Protein AF-A0A372ZSP7-F1 (afdb_monomer)

pLDDT: mean 70.47, std 11.32, range [33.25, 86.62]

Mean predicted aligned error: 15.64 Å

Nearest PDB structures (foldseek):
  3gud-assembly2_B  TM=2.902E-01  e=6.033E+00  Gaunavirus GA1
  1jvg-assembly1_A  TM=2.963E-01  e=4.352E+00  Homo sapiens

Organism: NCBI:txid83382

Structure (mmCIF, N/CA/C/O backbone):
data_AF-A0A372ZSP7-F1
#
_entry.id   AF-A0A372ZSP7-F1
#
loop_
_atom_site.group_PDB
_atom_site.id
_atom_site.type_symbol
_atom_site.label_atom_id
_atom_site.label_alt_id
_atom_site.label_comp_id
_atom_site.label_asym_id
_atom_site.label_entity_id
_atom_site.label_seq_id
_atom_site.pdbx_PDB_ins_code
_atom_site.Cartn_x
_atom_site.Cartn_y
_atom_site.Cartn_z
_atom_site.occupancy
_atom_site.B_iso_or_equiv
_atom_site.auth_seq_id
_atom_site.auth_comp_id
_atom_site.auth_asym_id
_atom_site.auth_atom_id
_atom_site.pdbx_PDB_model_num
ATOM 1 N N . MET A 1 1 ? -24.704 11.065 5.270 1.00 33.25 1 MET A N 1
ATOM 2 C CA . MET A 1 1 ? -24.461 10.399 6.571 1.00 33.25 1 MET A CA 1
ATOM 3 C C . MET A 1 1 ? -23.696 9.111 6.318 1.00 33.25 1 MET A C 1
ATOM 5 O O . MET A 1 1 ? -24.273 8.187 5.761 1.00 33.25 1 MET A O 1
ATOM 9 N N . LEU A 1 2 ? -22.410 9.045 6.669 1.00 41.91 2 LEU A N 1
ATOM 10 C CA . LEU A 1 2 ? -21.671 7.780 6.656 1.00 41.91 2 LEU A CA 1
ATOM 11 C C . LEU A 1 2 ? -21.972 7.037 7.964 1.00 41.91 2 LEU A C 1
ATOM 13 O O . LEU A 1 2 ? -21.586 7.480 9.042 1.00 41.91 2 LEU A O 1
ATOM 17 N N . ARG A 1 3 ? -22.727 5.937 7.856 1.00 43.53 3 ARG A N 1
ATOM 18 C CA . ARG A 1 3 ? -23.035 5.015 8.957 1.00 43.53 3 ARG A CA 1
ATOM 19 C C . ARG A 1 3 ? -21.760 4.251 9.321 1.00 43.53 3 ARG A C 1
ATOM 21 O O . ARG A 1 3 ? -21.433 3.271 8.665 1.00 43.53 3 ARG A O 1
ATOM 28 N N . GLY A 1 4 ? -21.015 4.745 10.307 1.00 50.72 4 GLY A N 1
ATOM 29 C CA . GLY A 1 4 ? -19.758 4.132 10.754 1.00 50.72 4 GLY A CA 1
ATOM 30 C C . GLY A 1 4 ? -19.761 3.627 12.196 1.00 50.72 4 GLY A C 1
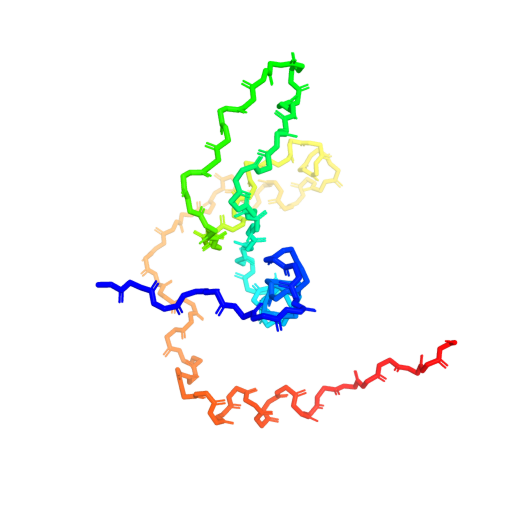ATOM 31 O O . GLY A 1 4 ? -18.824 2.938 12.580 1.00 50.72 4 GLY A O 1
ATOM 32 N N . HIS A 1 5 ? -20.776 3.952 12.999 1.00 55.03 5 HIS A N 1
ATOM 33 C CA . HIS A 1 5 ? -20.808 3.538 14.399 1.00 55.03 5 HIS A CA 1
ATOM 34 C C . HIS A 1 5 ? -21.358 2.110 14.500 1.00 55.03 5 HIS A C 1
ATOM 36 O O . HIS A 1 5 ? -22.547 1.890 14.274 1.00 55.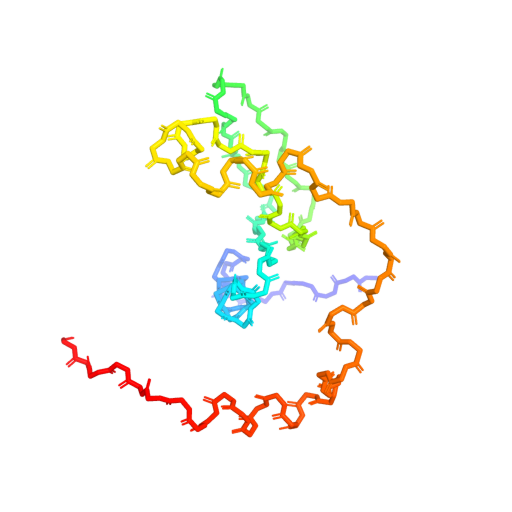03 5 HIS A O 1
ATOM 42 N N . CYS A 1 6 ? -20.485 1.141 14.780 1.00 57.50 6 CYS A N 1
ATOM 43 C CA . CYS A 1 6 ? -20.896 -0.193 15.213 1.00 57.50 6 CYS A CA 1
ATOM 44 C C . CYS A 1 6 ? -20.833 -0.215 16.739 1.00 57.50 6 CYS A C 1
ATOM 46 O O . CYS A 1 6 ? -19.750 -0.087 17.308 1.00 57.50 6 CYS A O 1
ATOM 48 N N . GLU A 1 7 ? -21.982 -0.350 17.397 1.00 60.97 7 GLU A N 1
ATOM 49 C CA . GLU A 1 7 ? -22.024 -0.497 18.852 1.00 60.97 7 GLU A CA 1
ATOM 50 C C . GLU A 1 7 ? -21.234 -1.746 19.272 1.00 60.97 7 GLU A C 1
ATOM 52 O O . GLU A 1 7 ? -21.450 -2.838 18.747 1.00 60.97 7 GLU A O 1
ATOM 57 N N . GLY A 1 8 ? -20.290 -1.572 20.201 1.00 67.00 8 GLY A N 1
ATOM 58 C CA . GLY A 1 8 ? -19.510 -2.669 20.781 1.00 67.00 8 GLY A CA 1
ATOM 59 C C . GLY A 1 8 ? -18.194 -3.030 20.081 1.00 67.00 8 GLY A C 1
ATOM 60 O O . GLY A 1 8 ? -17.541 -3.963 20.538 1.00 67.00 8 GLY A O 1
ATOM 61 N N . ALA A 1 9 ? -17.770 -2.317 19.031 1.00 64.69 9 ALA A N 1
ATOM 62 C CA . ALA A 1 9 ? -16.468 -2.542 18.391 1.00 64.69 9 ALA A CA 1
ATOM 63 C C . ALA A 1 9 ? -15.687 -1.231 18.215 1.00 64.69 9 ALA A C 1
ATOM 65 O O . ALA A 1 9 ? -16.201 -0.265 17.648 1.00 64.69 9 ALA A O 1
ATOM 66 N N . ASP A 1 10 ? -14.425 -1.204 18.658 1.00 75.81 10 ASP A N 1
ATOM 67 C CA . ASP A 1 10 ? -13.537 -0.061 18.417 1.00 75.81 10 ASP A CA 1
ATOM 68 C C . ASP A 1 10 ? -13.287 0.074 16.902 1.00 75.81 10 ASP A C 1
ATOM 70 O O . ASP A 1 10 ? -13.048 -0.909 16.194 1.00 75.81 10 ASP A O 1
ATOM 74 N N . HIS A 1 11 ? -13.293 1.301 16.374 1.00 74.94 11 HIS A N 1
ATOM 75 C CA . HIS A 1 11 ? -12.898 1.586 14.993 1.00 74.94 11 HIS A CA 1
ATOM 76 C C . HIS A 1 11 ? -11.542 0.972 14.644 1.00 74.94 11 HIS A C 1
ATOM 78 O O . HIS A 1 11 ? -11.332 0.506 13.519 1.00 74.94 11 HIS A O 1
ATOM 84 N N . ARG A 1 12 ? -10.618 0.917 15.609 1.00 76.81 12 ARG A N 1
ATOM 85 C CA . ARG A 1 12 ? -9.348 0.222 15.419 1.00 76.81 12 ARG A CA 1
ATOM 86 C C . ARG A 1 12 ? -9.556 -1.267 15.154 1.00 76.81 12 ARG A C 1
ATOM 88 O O . ARG A 1 12 ? -8.879 -1.802 14.281 1.00 76.81 12 ARG A O 1
ATOM 95 N N . GLU A 1 13 ? -10.451 -1.946 15.848 1.00 79.62 13 GLU A N 1
ATOM 96 C CA . GLU A 1 13 ? -10.726 -3.369 15.630 1.00 79.62 13 GLU A CA 1
ATOM 97 C C . GLU A 1 13 ? -11.417 -3.592 14.284 1.00 79.62 13 GLU A C 1
ATOM 99 O O . GLU A 1 13 ? -10.952 -4.405 13.482 1.00 79.62 13 GLU A O 1
ATOM 104 N N . LEU A 1 14 ? -12.427 -2.774 13.973 1.00 80.31 14 LEU A N 1
ATOM 105 C CA . LEU A 1 14 ? -13.167 -2.830 12.707 1.00 80.31 14 LEU A CA 1
ATOM 106 C C . LEU A 1 14 ? -12.248 -2.700 11.489 1.00 80.31 14 LEU A C 1
ATOM 108 O O . LEU A 1 14 ? -12.407 -3.404 10.496 1.00 80.31 14 LEU A O 1
ATOM 112 N N . MET A 1 15 ? -11.247 -1.822 11.565 1.00 82.00 15 MET A N 1
ATOM 113 C CA . MET A 1 15 ? -10.304 -1.622 10.469 1.00 82.00 15 MET A CA 1
ATOM 114 C C . MET A 1 15 ? -9.160 -2.644 10.436 1.00 82.00 15 MET A C 1
ATOM 116 O O . MET A 1 15 ? -8.420 -2.682 9.456 1.00 82.00 15 MET A O 1
ATOM 120 N N . ALA A 1 16 ? -8.943 -3.437 11.493 1.00 81.81 16 ALA A N 1
ATOM 121 C CA . ALA A 1 16 ? -7.810 -4.364 11.568 1.00 81.81 16 ALA A CA 1
ATOM 122 C C . ALA A 1 16 ? -7.891 -5.472 10.511 1.00 81.81 16 ALA A C 1
ATOM 124 O O . ALA A 1 16 ? -6.924 -5.689 9.783 1.00 81.81 16 ALA A O 1
ATOM 125 N N . TRP A 1 17 ? -9.050 -6.117 10.389 1.00 79.69 17 TRP A N 1
ATOM 126 C CA . TRP A 1 17 ? -9.260 -7.210 9.440 1.00 79.69 17 TRP A CA 1
ATOM 127 C C . TRP A 1 17 ? -9.172 -6.768 7.971 1.00 79.69 17 TRP A C 1
ATOM 129 O O . TRP A 1 17 ? -8.391 -7.370 7.229 1.00 79.69 17 TRP A O 1
ATOM 139 N N . PRO A 1 18 ? -9.870 -5.698 7.537 1.00 80.12 18 PRO A N 1
ATOM 140 C CA . PRO A 1 18 ? -9.735 -5.178 6.177 1.00 80.12 18 PRO A CA 1
ATOM 141 C C . PRO A 1 18 ? -8.300 -4.757 5.843 1.00 80.12 18 PRO A C 1
ATOM 143 O O . PRO A 1 18 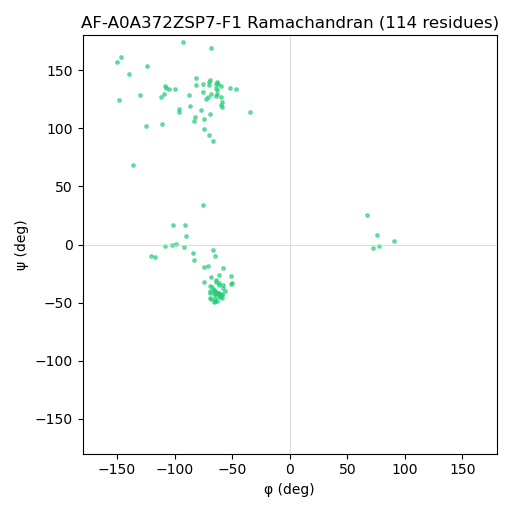? -7.783 -5.100 4.784 1.00 80.12 18 PRO A O 1
ATOM 146 N N . HIS A 1 19 ? -7.618 -4.064 6.763 1.00 83.62 19 HIS A N 1
ATOM 147 C CA . HIS A 1 19 ? -6.224 -3.647 6.580 1.00 83.62 19 HIS A CA 1
ATOM 148 C C . HIS A 1 19 ? -5.270 -4.835 6.420 1.00 83.62 19 HIS A C 1
ATOM 150 O O . HIS A 1 19 ? -4.412 -4.820 5.537 1.00 83.62 19 HIS A O 1
ATOM 156 N N . TRP A 1 20 ? -5.429 -5.866 7.253 1.00 80.06 20 TRP A N 1
ATOM 157 C CA . TRP A 1 20 ? -4.632 -7.088 7.184 1.00 80.06 20 TRP A CA 1
ATOM 158 C C . TRP A 1 20 ? -4.855 -7.825 5.860 1.00 80.06 20 TRP A C 1
ATOM 160 O O . TRP A 1 20 ? -3.884 -8.142 5.175 1.00 80.06 20 TRP A O 1
ATOM 170 N N . ALA A 1 21 ? -6.113 -8.025 5.458 1.00 73.88 21 ALA A N 1
ATOM 171 C CA . ALA A 1 21 ? -6.452 -8.705 4.210 1.00 73.88 21 ALA A CA 1
ATOM 172 C C . ALA A 1 21 ? -5.855 -7.986 2.989 1.00 73.88 21 ALA A C 1
ATOM 174 O O . ALA A 1 21 ? -5.219 -8.618 2.148 1.00 73.88 21 ALA A O 1
ATOM 175 N N . LEU A 1 22 ? -5.987 -6.658 2.927 1.00 79.94 22 LEU A N 1
ATOM 176 C CA . LEU A 1 22 ? -5.452 -5.850 1.828 1.00 79.94 22 LEU A CA 1
ATOM 177 C C . LEU A 1 22 ? -3.924 -5.898 1.759 1.00 79.94 22 LEU A C 1
ATOM 179 O O . LEU A 1 22 ? -3.368 -6.037 0.673 1.00 79.94 22 LEU A O 1
ATOM 183 N N . LYS A 1 23 ? -3.230 -5.852 2.903 1.00 75.81 23 LYS A N 1
ATOM 184 C CA . LYS A 1 23 ? -1.772 -6.034 2.932 1.00 75.81 23 LYS A CA 1
ATOM 185 C C . LYS A 1 23 ? -1.350 -7.381 2.352 1.00 75.81 23 LYS A C 1
ATOM 187 O O . LYS A 1 23 ? -0.389 -7.417 1.598 1.00 75.81 23 LYS A O 1
ATOM 192 N N . HIS A 1 24 ? -2.052 -8.464 2.678 1.00 73.56 24 HIS A N 1
ATOM 193 C CA . HIS A 1 24 ? -1.724 -9.789 2.138 1.00 73.56 24 HIS A CA 1
ATOM 194 C C . HIS A 1 24 ? -1.940 -9.888 0.632 1.00 73.56 24 HIS A C 1
ATOM 196 O O . HIS A 1 24 ? -1.096 -10.435 -0.067 1.00 73.56 24 HIS A O 1
ATOM 202 N N . LEU A 1 25 ? -3.041 -9.331 0.133 1.00 69.50 25 LEU A N 1
ATOM 203 C CA . LEU A 1 25 ? -3.399 -9.402 -1.284 1.00 69.50 25 LEU A CA 1
ATOM 204 C C . LEU A 1 25 ? -2.437 -8.623 -2.182 1.00 69.50 25 LEU A C 1
ATOM 206 O O . LEU A 1 25 ? -2.144 -9.045 -3.295 1.00 69.50 25 LEU A O 1
ATOM 210 N N . TYR A 1 26 ? -1.957 -7.482 -1.697 1.00 70.19 26 TYR A N 1
ATOM 211 C CA . TYR A 1 26 ? -1.356 -6.472 -2.556 1.00 70.19 26 TYR A CA 1
ATOM 212 C C . TYR A 1 26 ? 0.104 -6.136 -2.227 1.00 70.19 26 TYR A C 1
ATOM 214 O O . TYR A 1 26 ? 0.772 -5.478 -3.025 1.00 70.19 26 TYR A O 1
ATOM 222 N N . ALA A 1 27 ? 0.644 -6.621 -1.102 1.00 68.81 27 ALA A N 1
ATOM 223 C CA . ALA A 1 27 ?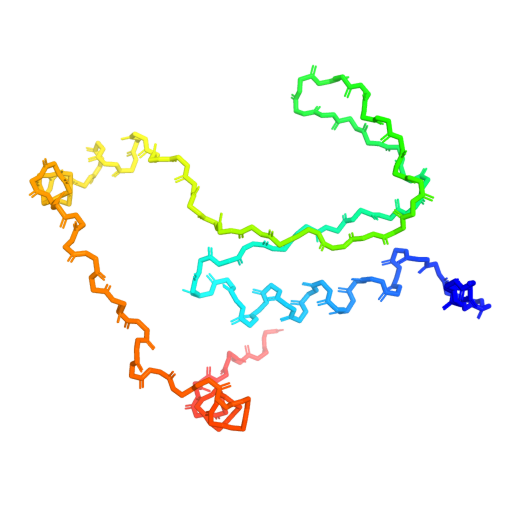 2.078 -6.517 -0.836 1.00 68.81 27 ALA A CA 1
ATOM 224 C C . ALA A 1 27 ? 2.959 -7.179 -1.919 1.00 68.81 27 ALA A C 1
ATOM 226 O O . ALA A 1 27 ? 3.995 -6.588 -2.227 1.00 68.81 27 ALA A O 1
ATOM 227 N N . PRO A 1 28 ? 2.589 -8.327 -2.534 1.00 72.06 28 PRO A N 1
ATOM 228 C CA . PRO A 1 28 ? 3.401 -8.945 -3.589 1.00 72.06 28 PRO A CA 1
ATOM 229 C C . PRO A 1 28 ? 3.541 -8.086 -4.849 1.00 72.06 28 PRO A C 1
ATOM 231 O O . PRO A 1 28 ? 4.589 -8.098 -5.481 1.00 72.06 28 PRO A O 1
ATOM 234 N N . VAL A 1 29 ? 2.512 -7.299 -5.177 1.00 66.31 29 VAL A N 1
ATOM 235 C CA . VAL A 1 29 ? 2.540 -6.325 -6.286 1.00 66.31 29 VAL A CA 1
ATOM 236 C C . VAL A 1 29 ? 2.999 -4.941 -5.821 1.00 66.31 29 VAL A C 1
ATOM 238 O O . VAL A 1 29 ? 2.776 -3.932 -6.481 1.00 66.31 29 VAL A O 1
ATOM 241 N N . GLY A 1 30 ? 3.628 -4.882 -4.645 1.00 68.94 30 GLY A N 1
ATOM 242 C CA . GLY A 1 30 ? 4.251 -3.678 -4.131 1.00 68.94 30 GLY A CA 1
ATOM 243 C C . GLY A 1 30 ? 3.266 -2.573 -3.779 1.00 68.94 30 GLY A C 1
ATOM 244 O O . GLY A 1 30 ? 3.674 -1.427 -3.788 1.00 68.94 30 GLY A O 1
ATOM 245 N N . VAL A 1 31 ? 2.001 -2.846 -3.452 1.00 73.69 31 VAL A N 1
ATOM 246 C CA . VAL A 1 31 ? 1.060 -1.818 -2.971 1.00 73.69 31 VAL A CA 1
ATOM 247 C C . VAL A 1 31 ? 0.966 -1.883 -1.447 1.00 73.69 31 VAL A C 1
ATOM 249 O O . VAL A 1 31 ? 0.829 -2.942 -0.833 1.00 73.69 31 VAL A O 1
ATOM 252 N N . MET A 1 32 ? 1.045 -0.720 -0.805 1.00 80.88 32 MET A N 1
ATOM 253 C CA . MET A 1 32 ? 1.003 -0.583 0.644 1.00 80.88 32 MET A CA 1
ATOM 254 C C . MET A 1 32 ? -0.311 0.031 1.110 1.00 80.88 32 MET A C 1
ATOM 256 O O . MET A 1 32 ? -0.754 1.060 0.601 1.00 80.88 32 MET A O 1
ATOM 260 N N . PHE A 1 33 ? -0.854 -0.550 2.177 1.00 84.25 33 PHE A N 1
ATOM 261 C CA . PHE A 1 33 ? -2.034 -0.051 2.872 1.00 84.25 33 PHE A CA 1
ATOM 262 C C . PHE A 1 33 ? -1.645 0.460 4.261 1.00 84.25 33 PHE A C 1
ATOM 264 O O . PHE A 1 33 ? -1.011 -0.250 5.054 1.00 84.25 33 PHE A O 1
ATOM 271 N N . GLY A 1 34 ? -2.021 1.702 4.560 1.00 84.25 34 GLY A N 1
ATOM 272 C CA . GLY A 1 34 ? -2.006 2.258 5.914 1.00 84.25 34 GLY A CA 1
ATOM 273 C C . GLY A 1 34 ? -3.359 2.078 6.599 1.00 84.25 34 GLY A C 1
ATOM 274 O O . GLY A 1 34 ? -4.323 1.642 5.975 1.00 84.25 34 GLY A O 1
ATOM 275 N N . LYS A 1 35 ? -3.441 2.438 7.878 1.00 86.62 35 LYS A N 1
ATOM 276 C CA . LYS A 1 35 ? -4.696 2.479 8.630 1.00 86.62 35 LYS A CA 1
ATOM 277 C C . LYS A 1 35 ? -4.611 3.589 9.662 1.00 86.62 35 LYS A C 1
ATOM 279 O O . LYS A 1 35 ? -3.702 3.562 10.483 1.00 86.62 35 LYS A O 1
ATOM 284 N N . PHE A 1 36 ? -5.572 4.504 9.617 1.00 85.25 36 PHE A N 1
ATOM 285 C CA . PHE A 1 36 ? -5.645 5.667 10.495 1.00 85.25 36 PHE A CA 1
ATOM 286 C C . PHE A 1 36 ? -7.006 5.668 11.195 1.00 85.25 36 PHE A C 1
ATOM 288 O O . PHE A 1 36 ? -8.006 5.992 10.550 1.00 85.25 36 PHE A O 1
ATOM 295 N N . PRO A 1 37 ? -7.081 5.245 12.470 1.00 83.50 37 PRO A N 1
ATOM 296 C CA . PRO A 1 37 ? -8.316 5.299 13.247 1.00 83.50 37 PRO A CA 1
ATOM 297 C C . PRO A 1 37 ? -8.685 6.745 13.586 1.00 83.50 37 PRO A C 1
ATOM 299 O O . PRO A 1 37 ? -7.812 7.532 13.950 1.00 83.50 37 PRO A O 1
ATOM 302 N N . GLN A 1 38 ? -9.973 7.085 13.513 1.00 84.19 38 GLN A N 1
ATOM 303 C CA . GLN A 1 38 ? -10.487 8.394 13.923 1.00 84.19 38 GLN A CA 1
ATOM 304 C C . GLN A 1 38 ? -10.023 8.759 15.340 1.00 84.19 38 GLN A C 1
ATOM 306 O O . GLN A 1 38 ? -10.085 7.934 16.249 1.00 84.19 38 GLN A O 1
ATOM 311 N N . GLY A 1 39 ? -9.573 10.002 15.531 1.00 83.56 39 GLY A N 1
ATOM 312 C CA . GLY A 1 39 ? -9.181 10.504 16.852 1.00 83.56 39 GLY A CA 1
ATOM 313 C C . GLY A 1 39 ? -7.869 9.936 17.409 1.00 83.56 39 GLY A C 1
ATOM 314 O O . GLY A 1 39 ? -7.441 10.371 18.476 1.00 83.56 39 GLY A O 1
ATOM 315 N N . ALA A 1 40 ? -7.206 9.007 16.709 1.00 82.62 40 ALA A N 1
ATOM 316 C CA . ALA A 1 40 ? -5.918 8.475 17.138 1.00 82.62 40 ALA A CA 1
ATOM 317 C C . ALA A 1 40 ? -4.852 9.581 17.149 1.00 82.62 40 ALA A C 1
ATOM 319 O O . ALA A 1 40 ? -4.651 10.283 16.155 1.00 82.62 40 ALA A O 1
ATOM 320 N N . VAL A 1 41 ? -4.163 9.724 18.283 1.00 84.25 41 VAL A N 1
ATOM 321 C CA . VAL A 1 41 ? -3.038 10.649 18.442 1.00 84.25 41 VAL A CA 1
ATOM 322 C C . VAL A 1 41 ? -1.749 9.874 18.211 1.00 84.25 41 VAL A C 1
ATOM 324 O O . VAL A 1 41 ? -1.427 8.958 18.966 1.00 84.25 41 VAL A O 1
ATOM 327 N N . GLU A 1 42 ? -1.006 10.255 17.177 1.00 80.56 42 GLU A N 1
ATOM 328 C CA . GLU A 1 42 ? 0.264 9.627 16.814 1.00 80.56 42 GLU A CA 1
ATOM 329 C C . GLU A 1 42 ? 1.395 10.658 16.754 1.00 80.56 42 GLU A C 1
ATOM 331 O O . GLU A 1 42 ? 1.183 11.849 16.503 1.00 80.56 42 GLU A O 1
ATOM 336 N N . SER A 1 43 ? 2.620 10.181 16.970 1.00 84.31 43 SER A N 1
ATOM 337 C CA . SER A 1 43 ? 3.839 10.963 16.769 1.00 84.31 43 SER A CA 1
ATOM 338 C C . SER A 1 43 ? 4.522 10.515 15.481 1.00 84.31 43 SER A C 1
ATOM 340 O O . SER A 1 43 ? 4.685 9.321 15.233 1.00 84.31 43 SER A O 1
ATOM 342 N N . GLY A 1 44 ? 4.941 11.475 14.660 1.00 75.25 44 GLY A N 1
ATOM 343 C CA . GLY A 1 44 ? 5.739 11.217 13.469 1.00 75.25 44 GLY A CA 1
ATOM 344 C C . GLY A 1 44 ? 7.149 10.737 13.815 1.00 75.25 44 GLY A C 1
ATOM 345 O O . GLY A 1 44 ? 7.608 10.848 14.950 1.00 75.25 44 GLY A O 1
ATOM 346 N N . GLN A 1 45 ? 7.880 10.254 12.807 1.00 71.44 45 GLN A N 1
ATOM 347 C CA . GLN A 1 45 ? 9.252 9.749 12.978 1.00 71.44 45 GLN A CA 1
ATOM 348 C C . GLN A 1 45 ? 10.242 10.774 13.563 1.00 71.44 45 GLN A C 1
ATOM 350 O O . GLN A 1 45 ? 11.271 10.371 14.093 1.00 71.44 45 GLN A O 1
ATOM 355 N N . ARG A 1 46 ? 9.957 12.082 13.485 1.00 82.81 46 ARG A N 1
ATOM 356 C CA . ARG A 1 46 ? 10.787 13.150 14.075 1.00 82.81 46 ARG A CA 1
ATOM 357 C C . ARG A 1 46 ? 10.212 13.681 15.397 1.00 82.81 46 ARG A C 1
ATOM 359 O O . ARG A 1 46 ? 10.572 14.770 15.826 1.00 82.81 46 ARG A O 1
ATOM 366 N N . GLY A 1 47 ? 9.296 12.940 16.025 1.00 83.44 47 GLY A N 1
ATOM 367 C CA . GLY A 1 47 ? 8.682 13.287 17.310 1.00 83.44 47 GLY A CA 1
ATOM 368 C C . GLY A 1 47 ? 7.592 14.361 17.244 1.00 83.44 47 GLY A C 1
ATOM 369 O O . GLY A 1 47 ? 6.992 14.678 18.268 1.00 83.44 47 GLY A O 1
ATOM 370 N N . GLN A 1 48 ? 7.291 14.912 16.066 1.00 85.75 48 GLN A N 1
ATOM 371 C CA . GLN A 1 48 ? 6.208 15.876 15.898 1.00 85.75 48 GLN A CA 1
ATOM 372 C C . GLN A 1 48 ? 4.840 15.206 16.068 1.00 85.75 48 GLN A C 1
ATOM 374 O O . GLN A 1 48 ? 4.627 14.089 15.596 1.00 85.75 48 GLN A O 1
ATOM 379 N N . ARG A 1 49 ? 3.888 15.900 16.697 1.00 82.00 49 ARG A N 1
ATOM 380 C CA . ARG A 1 49 ? 2.502 15.425 16.791 1.00 82.00 49 ARG A CA 1
ATOM 381 C C . ARG A 1 49 ? 1.835 15.455 15.419 1.00 82.00 49 ARG A C 1
ATOM 383 O O . ARG A 1 49 ? 1.863 16.480 14.741 1.00 82.00 49 ARG A O 1
ATOM 390 N N . ILE A 1 50 ? 1.216 14.344 15.036 1.00 79.38 50 ILE A N 1
ATOM 391 C CA . ILE A 1 50 ? 0.357 14.266 13.856 1.00 79.38 50 ILE A CA 1
ATOM 392 C C . ILE A 1 50 ? -1.054 14.676 14.299 1.00 79.38 50 ILE A C 1
ATOM 394 O O . ILE A 1 50 ? -1.540 14.148 15.305 1.00 79.38 50 ILE A O 1
ATOM 398 N N . PRO A 1 51 ? -1.713 15.625 13.610 1.00 82.00 51 PRO A N 1
ATOM 399 C CA . PRO A 1 51 ? -3.087 15.977 13.937 1.00 82.00 51 PRO A CA 1
ATOM 400 C C . PRO A 1 51 ? -3.988 14.740 13.790 1.00 82.00 51 PRO A C 1
ATOM 402 O O . PRO A 1 51 ? -3.843 13.999 12.812 1.00 82.00 51 PRO A O 1
ATOM 405 N N . PRO A 1 52 ? -4.902 14.496 14.745 1.00 81.69 52 PRO A N 1
ATOM 406 C CA . PRO A 1 52 ? -5.749 13.317 14.708 1.00 81.69 52 PRO A CA 1
ATOM 407 C C . PRO A 1 52 ? -6.648 13.356 13.466 1.00 81.69 52 PRO A C 1
ATOM 409 O O . PRO A 1 52 ? -7.167 14.419 13.107 1.00 81.69 52 PRO A O 1
ATOM 412 N N . PRO A 1 53 ? -6.861 12.213 12.800 1.00 74.56 53 PRO A N 1
ATOM 413 C CA . PRO A 1 53 ? -7.677 12.177 11.603 1.00 74.56 53 PRO A CA 1
ATOM 414 C C . PRO A 1 53 ? -9.158 12.413 11.960 1.00 74.56 53 PRO A C 1
ATOM 416 O O . PRO A 1 53 ? -9.659 11.827 12.930 1.00 74.56 53 PRO A O 1
ATOM 419 N N . PRO A 1 54 ? -9.887 13.238 11.179 1.00 74.69 54 PRO A N 1
ATOM 420 C CA . PRO A 1 54 ? -11.285 13.568 11.465 1.00 74.69 54 PRO A CA 1
ATOM 421 C C . PRO A 1 54 ? -12.241 12.389 11.229 1.00 74.69 54 PRO A C 1
ATOM 423 O O . PRO A 1 54 ? -13.348 12.384 11.763 1.00 74.69 54 PRO A O 1
ATOM 426 N N . PHE A 1 55 ? -11.815 11.383 10.462 1.00 81.69 55 PHE A N 1
ATOM 427 C CA . PHE A 1 55 ? -12.526 10.132 10.197 1.00 81.69 55 PHE A CA 1
ATOM 428 C C . PHE A 1 55 ? -11.532 8.976 10.039 1.00 81.69 55 PHE A C 1
ATOM 430 O O . PHE A 1 55 ? -10.351 9.193 9.779 1.00 81.69 55 PHE A O 1
ATOM 437 N N . SER A 1 56 ? -12.016 7.744 10.180 1.00 78.75 56 SER A N 1
ATOM 438 C CA . SER A 1 56 ? -11.228 6.528 9.963 1.00 78.75 56 SER A CA 1
ATOM 439 C C . SER A 1 56 ? -11.020 6.267 8.464 1.00 78.75 56 SER A C 1
ATOM 441 O O . SER A 1 56 ? -11.993 6.284 7.711 1.00 78.75 56 SER A O 1
ATOM 443 N N . PHE A 1 57 ? -9.788 5.999 8.011 1.00 78.38 57 PHE A N 1
ATOM 444 C CA . PHE A 1 57 ? -9.512 5.721 6.589 1.00 78.38 57 PHE A CA 1
ATOM 445 C C . PHE A 1 57 ? -8.314 4.783 6.338 1.00 78.38 57 PHE A C 1
ATOM 447 O O . PHE A 1 57 ? -7.418 4.629 7.174 1.00 78.38 57 PHE A O 1
ATOM 454 N N . LEU A 1 58 ? -8.313 4.139 5.161 1.00 80.69 58 LEU A N 1
ATOM 455 C CA . LEU A 1 58 ? -7.227 3.297 4.642 1.00 80.69 58 LEU A CA 1
ATOM 456 C C . LEU A 1 58 ? -6.573 4.001 3.444 1.00 80.69 58 LEU A C 1
ATOM 458 O O . LEU A 1 58 ? -7.157 4.002 2.361 1.00 80.69 58 LEU A O 1
ATOM 462 N N . PRO A 1 59 ? -5.383 4.602 3.589 1.00 79.38 59 PRO A N 1
ATOM 463 C CA . PRO A 1 59 ? -4.655 5.096 2.434 1.00 79.38 59 PRO A CA 1
ATOM 464 C C . PRO A 1 59 ? -4.028 3.933 1.667 1.00 79.38 59 PRO A C 1
ATOM 466 O O . PRO A 1 59 ? -3.439 3.023 2.263 1.00 79.38 59 PRO A O 1
ATOM 469 N N . VAL A 1 60 ? -4.121 4.020 0.344 1.00 81.44 60 VAL A N 1
ATOM 470 C CA . VAL A 1 60 ? -3.498 3.108 -0.616 1.00 81.44 60 VAL A CA 1
ATOM 471 C C . VAL A 1 60 ? -2.375 3.863 -1.309 1.00 81.44 60 VAL A C 1
ATOM 473 O O . VAL A 1 60 ? -2.581 4.980 -1.779 1.00 81.44 60 VAL A O 1
ATOM 476 N N . ARG A 1 61 ? -1.180 3.279 -1.359 1.00 73.19 61 ARG A N 1
ATOM 477 C CA . ARG A 1 61 ? -0.054 3.849 -2.105 1.00 73.19 61 ARG A CA 1
ATOM 478 C C . ARG A 1 61 ? 0.716 2.756 -2.821 1.00 73.19 61 ARG A C 1
ATOM 480 O O . ARG A 1 61 ? 0.874 1.666 -2.272 1.00 73.19 61 ARG A O 1
ATOM 487 N N . ALA A 1 62 ? 1.263 3.071 -3.990 1.00 70.88 62 ALA A N 1
ATOM 488 C CA . ALA A 1 62 ? 2.334 2.263 -4.543 1.00 70.88 62 ALA A CA 1
ATOM 489 C C . ALA A 1 62 ? 3.491 2.269 -3.530 1.00 70.88 62 ALA A C 1
ATOM 491 O O . ALA A 1 62 ? 3.969 3.311 -3.085 1.00 70.88 62 ALA A O 1
ATOM 492 N N . GLY A 1 63 ? 3.895 1.089 -3.098 1.00 62.03 63 GLY A N 1
ATOM 493 C CA . GLY A 1 63 ? 5.032 0.805 -2.233 1.00 62.03 63 GLY A CA 1
ATOM 494 C C . GLY A 1 63 ? 6.360 0.916 -2.964 1.00 62.03 63 GLY A C 1
ATOM 495 O O . GLY A 1 63 ? 7.289 0.184 -2.629 1.00 62.03 63 GLY A O 1
ATOM 496 N N . VAL A 1 64 ? 6.457 1.837 -3.926 1.00 54.38 64 VAL A N 1
ATOM 497 C CA . VAL A 1 64 ? 7.734 2.274 -4.479 1.00 54.38 64 VAL A CA 1
ATOM 498 C C . VAL A 1 64 ? 8.437 3.006 -3.347 1.00 54.38 64 VAL A C 1
ATOM 500 O O . VAL A 1 64 ? 8.235 4.198 -3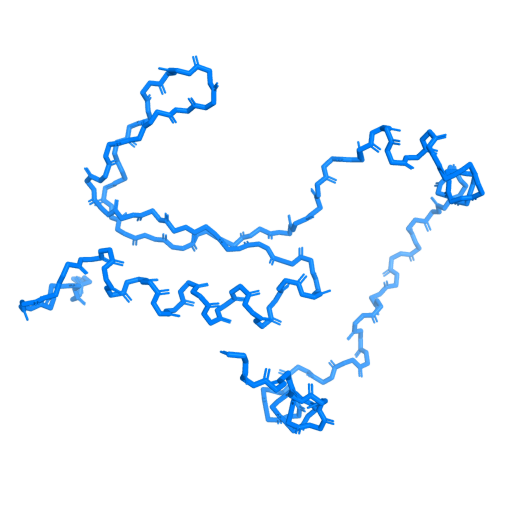.106 1.00 54.38 64 VAL A O 1
ATOM 503 N N . ARG A 1 65 ? 9.193 2.251 -2.549 1.00 53.25 65 ARG A N 1
ATOM 504 C CA . ARG A 1 65 ? 10.125 2.862 -1.612 1.00 53.25 65 ARG A CA 1
ATOM 505 C C . ARG A 1 65 ? 11.137 3.628 -2.466 1.00 53.25 65 ARG A C 1
ATOM 507 O O . ARG A 1 65 ? 11.554 3.093 -3.493 1.00 53.25 65 ARG A O 1
ATOM 514 N N . PRO A 1 66 ? 11.530 4.849 -2.072 1.00 51.50 66 PRO A N 1
ATOM 515 C CA . PRO A 1 66 ? 12.710 5.475 -2.647 1.00 51.50 66 PRO A CA 1
ATOM 516 C C . PRO A 1 66 ? 13.840 4.446 -2.652 1.00 51.50 66 PRO A C 1
ATOM 518 O O . PRO A 1 66 ? 13.997 3.734 -1.656 1.00 51.50 66 PRO A O 1
ATOM 521 N N . LEU A 1 67 ? 14.538 4.342 -3.784 1.00 54.78 67 LEU A N 1
ATOM 522 C CA . LEU A 1 67 ? 15.695 3.475 -4.008 1.00 54.78 67 LEU A CA 1
ATOM 523 C C . LEU A 1 67 ? 16.519 3.377 -2.709 1.00 54.78 67 LEU A C 1
ATOM 525 O O . LEU A 1 67 ? 17.014 4.404 -2.250 1.00 54.78 67 LEU A O 1
ATOM 529 N N . ASP A 1 68 ? 16.603 2.202 -2.069 1.00 61.22 68 ASP A N 1
ATOM 530 C CA . ASP A 1 68 ? 17.464 2.043 -0.887 1.00 61.22 68 ASP A CA 1
ATOM 531 C C . ASP A 1 68 ? 18.910 2.001 -1.392 1.00 61.22 68 ASP A C 1
ATOM 533 O O . ASP A 1 68 ? 19.292 1.010 -2.022 1.00 61.22 68 ASP A O 1
ATOM 537 N N . PRO A 1 69 ? 19.726 3.046 -1.165 1.00 59.22 69 PRO A N 1
ATOM 538 C CA . PRO A 1 69 ? 21.060 3.114 -1.753 1.00 59.22 69 PRO A CA 1
ATOM 539 C C . PRO A 1 69 ? 21.935 1.948 -1.280 1.00 59.22 69 PRO A C 1
ATOM 541 O O . PRO A 1 69 ? 22.689 1.379 -2.063 1.00 59.22 69 PRO A O 1
ATOM 544 N N . ARG A 1 70 ? 21.733 1.495 -0.034 1.00 68.50 70 ARG A N 1
ATOM 545 C CA . ARG A 1 70 ? 22.487 0.386 0.569 1.00 68.50 70 ARG A CA 1
ATOM 546 C C . ARG A 1 70 ? 22.173 -0.963 -0.078 1.00 68.50 70 ARG A C 1
ATOM 548 O O . ARG A 1 70 ? 23.009 -1.864 -0.095 1.00 68.50 70 ARG A O 1
ATOM 555 N N . PHE A 1 71 ? 20.965 -1.121 -0.616 1.00 68.06 71 PHE A N 1
ATOM 556 C CA . PHE A 1 71 ? 20.582 -2.332 -1.337 1.00 68.06 71 PHE A CA 1
ATOM 557 C C . PHE A 1 71 ? 21.331 -2.433 -2.672 1.00 68.06 71 PHE A C 1
ATOM 559 O O . PHE A 1 71 ? 21.844 -3.497 -3.007 1.00 68.06 71 PHE A O 1
ATOM 566 N N . LEU A 1 72 ? 21.470 -1.319 -3.394 1.00 71.50 72 LEU A N 1
ATOM 567 C CA . LEU A 1 72 ? 22.208 -1.284 -4.660 1.00 71.50 72 LEU A CA 1
ATOM 568 C C . LEU A 1 72 ? 23.725 -1.342 -4.468 1.00 71.50 72 LEU A C 1
ATOM 570 O O . LEU A 1 72 ? 24.410 -1.976 -5.264 1.00 71.50 72 LEU A O 1
ATOM 574 N N . GLU A 1 73 ? 24.246 -0.781 -3.374 1.00 75.81 73 GLU A N 1
ATOM 575 C CA . GLU A 1 73 ? 25.655 -0.942 -2.981 1.00 75.81 73 GLU A CA 1
ATOM 576 C C . GLU A 1 73 ? 26.044 -2.418 -2.794 1.00 75.81 73 GLU A C 1
ATOM 578 O O . GLU A 1 73 ? 27.160 -2.816 -3.120 1.00 75.81 73 GLU A O 1
ATOM 583 N N . THR A 1 74 ? 25.120 -3.246 -2.299 1.00 77.06 74 THR A N 1
ATOM 584 C CA . THR A 1 74 ? 25.346 -4.684 -2.072 1.00 77.06 74 THR A CA 1
ATOM 585 C C . THR A 1 74 ? 24.954 -5.565 -3.264 1.00 77.06 74 THR A C 1
ATOM 587 O O . THR A 1 74 ? 25.170 -6.775 -3.220 1.00 77.06 74 THR A O 1
ATOM 590 N N . THR A 1 75 ? 24.417 -4.979 -4.343 1.00 69.00 75 THR A N 1
ATOM 591 C CA . THR A 1 75 ? 23.972 -5.683 -5.561 1.00 69.00 75 THR A CA 1
ATOM 592 C C . THR A 1 75 ? 24.414 -4.946 -6.843 1.00 69.00 75 THR A C 1
ATOM 594 O O . THR A 1 75 ? 23.586 -4.413 -7.584 1.00 69.00 75 THR A O 1
ATOM 597 N N . PRO A 1 76 ? 25.727 -4.909 -7.151 1.00 79.44 76 PRO A N 1
ATOM 598 C CA . PRO A 1 76 ? 26.282 -4.064 -8.216 1.00 79.44 76 PRO A CA 1
ATOM 599 C C . PRO A 1 76 ? 25.745 -4.385 -9.619 1.00 79.44 76 PRO A C 1
ATOM 601 O O . PRO A 1 76 ? 25.511 -3.467 -10.403 1.00 79.44 76 PRO A O 1
ATOM 604 N N . ASP A 1 77 ? 25.476 -5.656 -9.925 1.00 72.81 77 ASP A N 1
ATOM 605 C CA . ASP A 1 77 ? 24.915 -6.055 -11.224 1.00 72.81 77 ASP A CA 1
ATOM 606 C C . ASP A 1 77 ? 23.494 -5.506 -11.422 1.00 72.81 77 ASP A C 1
ATOM 608 O O . ASP A 1 77 ? 23.134 -5.030 -12.499 1.00 72.81 77 ASP A O 1
ATOM 612 N N . LEU A 1 78 ? 22.692 -5.512 -10.352 1.00 67.44 78 LEU A N 1
ATOM 613 C CA . LEU A 1 78 ? 21.346 -4.947 -10.356 1.00 67.44 78 LEU A CA 1
ATOM 614 C C . LEU A 1 78 ? 21.392 -3.418 -10.456 1.00 67.44 78 LEU A C 1
ATOM 616 O O . LEU A 1 78 ? 20.598 -2.828 -11.186 1.00 67.44 78 LEU A O 1
ATOM 620 N N . ALA A 1 79 ? 22.337 -2.777 -9.765 1.00 77.31 79 ALA A N 1
ATOM 621 C CA . ALA A 1 79 ? 22.562 -1.339 -9.868 1.00 77.31 79 ALA A CA 1
ATOM 622 C C . ALA A 1 79 ? 22.927 -0.921 -11.304 1.00 77.31 79 ALA A C 1
ATOM 624 O O . ALA A 1 79 ? 22.366 0.045 -11.821 1.00 77.31 79 ALA A O 1
ATOM 625 N N . ALA A 1 80 ? 23.808 -1.676 -11.970 1.00 77.44 80 ALA A N 1
ATOM 626 C CA . ALA A 1 80 ? 24.186 -1.442 -13.361 1.00 77.44 80 ALA A CA 1
ATOM 627 C C . ALA A 1 80 ? 23.002 -1.630 -14.323 1.00 77.44 80 ALA A C 1
ATOM 629 O O . ALA A 1 80 ? 22.798 -0.801 -15.209 1.00 77.44 80 ALA A O 1
ATOM 630 N N . ALA A 1 81 ? 22.187 -2.670 -14.120 1.00 73.81 81 ALA A N 1
ATOM 631 C CA . ALA A 1 81 ? 20.986 -2.913 -14.917 1.00 73.81 81 ALA A CA 1
ATOM 632 C C . ALA A 1 81 ? 19.940 -1.793 -14.761 1.00 73.81 81 ALA A C 1
ATOM 634 O O . ALA A 1 81 ? 19.361 -1.348 -15.750 1.00 73.81 81 ALA A O 1
ATOM 635 N N . 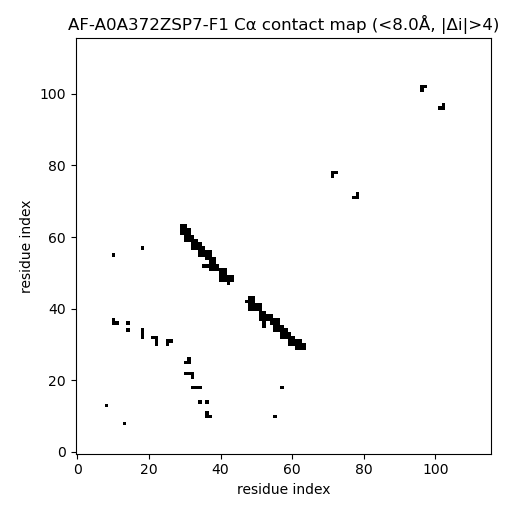LEU A 1 82 ? 19.730 -1.296 -13.536 1.00 73.06 82 LEU A N 1
ATOM 636 C CA . LEU A 1 82 ? 18.812 -0.186 -13.258 1.00 73.06 82 LEU A CA 1
ATOM 637 C C . LEU A 1 82 ? 19.314 1.154 -13.810 1.00 73.06 82 LEU A C 1
ATOM 639 O O . LEU A 1 82 ? 18.516 1.960 -14.280 1.00 73.06 82 LEU A O 1
ATOM 643 N N . ALA A 1 83 ? 20.625 1.403 -13.786 1.00 79.31 83 ALA A N 1
ATOM 644 C CA . ALA A 1 83 ? 21.203 2.657 -14.275 1.00 79.31 83 ALA A CA 1
ATOM 645 C C . ALA A 1 83 ? 20.947 2.905 -15.773 1.00 79.31 83 ALA A C 1
ATOM 647 O O . ALA A 1 83 ? 20.925 4.054 -16.210 1.00 79.31 83 ALA A O 1
ATOM 648 N N . VAL A 1 84 ? 20.748 1.836 -16.550 1.00 77.56 84 VAL A N 1
ATOM 649 C CA . VAL A 1 84 ? 20.458 1.897 -17.991 1.00 77.56 84 VAL A CA 1
ATOM 650 C C . VAL A 1 84 ? 19.011 1.532 -18.325 1.00 77.56 84 VAL A C 1
ATOM 652 O O . VAL A 1 84 ? 18.633 1.551 -19.495 1.00 77.56 84 VAL A O 1
ATOM 655 N N . SER A 1 85 ? 18.195 1.188 -17.323 1.00 72.50 85 SER A N 1
ATOM 656 C CA . SER A 1 85 ? 16.793 0.845 -17.545 1.00 72.50 85 SER A CA 1
ATOM 657 C C . SER A 1 85 ? 15.984 2.101 -17.865 1.00 72.50 85 SER A C 1
ATOM 659 O O . SER A 1 85 ? 15.984 3.058 -17.090 1.00 72.50 85 SER A O 1
ATOM 661 N N . ALA A 1 86 ? 15.280 2.082 -18.993 1.00 73.75 86 ALA A N 1
ATOM 662 C CA . ALA A 1 86 ? 14.278 3.076 -19.348 1.00 73.75 86 ALA A CA 1
ATOM 663 C C . ALA A 1 86 ? 12.892 2.444 -19.215 1.00 73.75 86 ALA A C 1
ATOM 665 O O . ALA A 1 86 ? 12.681 1.320 -19.674 1.00 73.75 86 ALA A O 1
ATOM 666 N N . ASP A 1 87 ? 11.961 3.164 -18.592 1.00 75.25 87 ASP A N 1
ATOM 667 C CA . ASP A 1 87 ? 10.551 2.791 -18.638 1.00 75.25 87 ASP A CA 1
ATOM 668 C C . ASP A 1 87 ? 10.042 3.020 -20.066 1.00 75.25 87 ASP A C 1
ATOM 670 O O . ASP A 1 87 ? 10.009 4.153 -20.552 1.00 75.25 87 ASP A O 1
ATOM 674 N N . ASP A 1 88 ? 9.710 1.933 -20.758 1.00 76.62 88 ASP A N 1
ATOM 675 C CA . ASP A 1 88 ? 9.181 1.961 -22.121 1.00 76.62 88 ASP A CA 1
ATOM 676 C C . ASP A 1 88 ? 7.646 2.049 -22.160 1.00 76.62 88 ASP A C 1
ATOM 678 O O . ASP A 1 88 ? 7.046 1.976 -23.234 1.00 76.62 88 ASP A O 1
ATOM 682 N N . GLY A 1 89 ? 7.010 2.245 -20.999 1.00 75.62 89 GLY A N 1
ATOM 683 C CA . GLY A 1 89 ? 5.574 2.461 -20.865 1.00 75.62 89 GLY A CA 1
ATOM 684 C C . GLY A 1 89 ? 4.733 1.196 -21.024 1.00 75.62 89 GLY A C 1
ATOM 685 O O . GLY A 1 89 ? 3.506 1.295 -21.084 1.00 75.62 89 GLY A O 1
ATOM 686 N N . ARG A 1 90 ? 5.351 0.009 -21.104 1.00 69.31 90 ARG A N 1
ATOM 687 C CA . ARG A 1 90 ? 4.617 -1.259 -21.154 1.00 69.31 90 ARG A CA 1
ATOM 688 C C . ARG A 1 90 ? 3.983 -1.571 -19.805 1.00 69.31 90 ARG A C 1
ATOM 690 O O . ARG A 1 90 ? 4.663 -1.668 -18.784 1.00 69.31 90 ARG A O 1
ATOM 697 N N . ASP A 1 91 ? 2.680 -1.827 -19.823 1.00 63.38 91 ASP A N 1
ATOM 698 C CA . ASP A 1 91 ? 1.979 -2.363 -18.664 1.00 63.38 91 ASP A CA 1
ATOM 699 C C . ASP A 1 91 ? 2.323 -3.850 -18.498 1.00 63.38 91 ASP A C 1
ATOM 701 O O . ASP A 1 91 ? 1.777 -4.735 -19.155 1.00 63.38 91 ASP A O 1
ATOM 705 N N . VAL A 1 92 ? 3.249 -4.141 -17.586 1.00 62.25 92 VAL A N 1
ATOM 706 C CA . VAL A 1 92 ? 3.646 -5.517 -17.247 1.00 62.25 92 VAL A CA 1
ATOM 707 C C . VAL A 1 92 ? 2.514 -6.335 -16.609 1.00 62.25 92 VAL A C 1
ATOM 709 O O . VAL A 1 92 ? 2.651 -7.550 -16.457 1.00 62.25 92 VAL A O 1
ATOM 712 N N . PHE A 1 93 ? 1.396 -5.698 -16.251 1.00 52.91 93 PHE A N 1
ATOM 713 C CA . PHE A 1 93 ? 0.197 -6.333 -15.718 1.00 52.91 93 PHE A CA 1
ATOM 714 C C . PHE A 1 93 ? -0.928 -6.486 -16.747 1.00 52.91 93 PHE A C 1
ATOM 716 O O . PHE A 1 93 ? -1.945 -7.085 -16.407 1.00 52.91 93 PHE A O 1
ATOM 723 N N . GLU A 1 94 ? -0.741 -6.045 -17.998 1.00 62.19 94 GLU A N 1
ATOM 724 C CA . GLU A 1 94 ? -1.754 -6.087 -19.070 1.00 62.19 94 GLU A CA 1
ATOM 725 C C . GLU A 1 94 ? -2.408 -7.472 -19.235 1.00 62.19 94 GLU A C 1
ATOM 727 O O . GLU A 1 94 ? -3.592 -7.592 -19.541 1.00 62.19 94 GLU A O 1
ATOM 732 N N . HIS A 1 95 ? -1.645 -8.538 -18.984 1.00 59.97 95 HIS A N 1
ATOM 733 C CA . HIS A 1 95 ? -2.080 -9.922 -19.173 1.00 59.97 95 HIS A CA 1
ATOM 734 C C . HIS A 1 95 ? -2.540 -10.604 -17.878 1.00 59.97 95 HIS A C 1
ATOM 736 O O . HIS A 1 95 ? -2.898 -11.783 -17.896 1.00 59.97 95 HIS A O 1
ATOM 742 N N . ILE A 1 96 ? -2.515 -9.899 -16.743 1.00 57.75 96 ILE A N 1
ATOM 743 C CA . ILE A 1 96 ? -3.014 -10.431 -15.478 1.00 57.7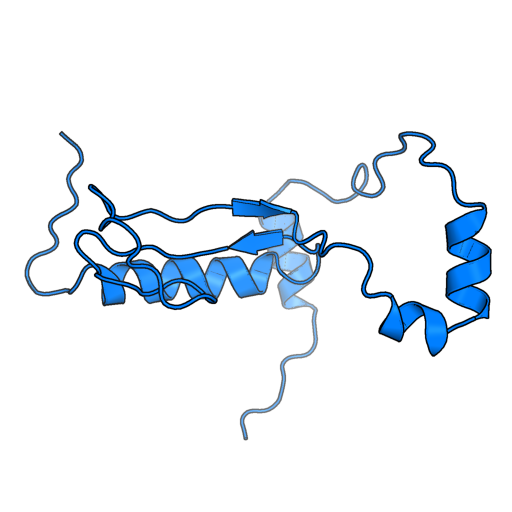5 96 ILE A CA 1
ATOM 744 C C . ILE A 1 96 ? -4.518 -10.151 -15.411 1.00 57.75 96 ILE A C 1
ATOM 746 O O . ILE A 1 96 ? -4.922 -8.989 -15.418 1.00 57.75 96 ILE A O 1
ATOM 750 N N . PRO A 1 97 ? -5.376 -11.183 -15.322 1.00 55.56 97 PRO A N 1
ATOM 751 C CA . PRO A 1 97 ? -6.815 -10.974 -15.314 1.00 55.56 97 PRO A CA 1
ATOM 752 C C . PRO A 1 97 ? -7.245 -10.085 -14.139 1.00 55.56 97 PRO A C 1
ATOM 754 O O . PRO A 1 97 ? -7.081 -10.453 -12.976 1.00 55.56 97 PRO A O 1
ATOM 757 N N . CYS A 1 98 ? -7.871 -8.943 -14.440 1.00 55.47 98 CYS A N 1
ATOM 758 C CA . CYS A 1 98 ? -8.483 -8.045 -13.451 1.00 55.47 98 CYS A CA 1
ATOM 759 C C . CYS A 1 98 ? -9.702 -8.665 -12.741 1.00 55.47 98 CYS A C 1
ATOM 761 O O . CYS A 1 98 ? -10.285 -8.061 -11.837 1.00 55.47 98 CYS A O 1
ATOM 763 N N . GLU A 1 99 ? -10.117 -9.867 -13.143 1.00 64.62 99 GLU A N 1
ATOM 764 C CA . GLU A 1 99 ? -11.234 -10.558 -12.528 1.00 64.62 99 GLU A CA 1
ATOM 765 C C 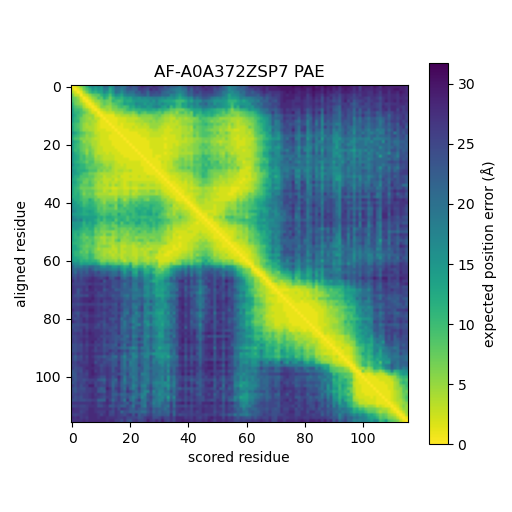. GLU A 1 99 ? -10.834 -11.187 -11.197 1.00 64.62 99 GLU A C 1
ATOM 767 O O . GLU A 1 99 ? -10.072 -12.152 -11.114 1.00 64.62 99 GLU A O 1
ATOM 772 N N . TRP A 1 100 ? -11.457 -10.683 -10.134 1.00 57.06 100 TRP A N 1
ATOM 773 C CA . TRP A 1 100 ? -11.279 -11.150 -8.761 1.00 57.06 100 TRP A CA 1
ATOM 774 C C . TRP A 1 100 ? -11.430 -12.673 -8.593 1.00 57.06 100 TRP A C 1
ATOM 776 O O . TRP A 1 100 ? -10.835 -13.272 -7.696 1.00 57.06 100 TRP A O 1
ATOM 786 N N . LYS A 1 101 ? -12.209 -13.322 -9.467 1.00 61.84 101 LYS A N 1
ATOM 787 C CA . LYS A 1 101 ? -12.382 -14.778 -9.497 1.00 61.84 101 LYS A CA 1
ATOM 788 C C . LYS A 1 101 ? -11.108 -15.509 -9.942 1.00 61.84 101 LYS A C 1
ATOM 790 O O . LYS A 1 101 ? -10.687 -16.430 -9.249 1.00 61.84 101 LYS A O 1
ATOM 795 N N . ALA A 1 102 ? -10.465 -15.055 -11.017 1.00 65.62 102 ALA A N 1
ATOM 796 C CA . ALA A 1 102 ? -9.216 -15.630 -11.518 1.00 65.62 102 ALA A CA 1
ATOM 797 C C . ALA A 1 102 ? -8.063 -15.426 -10.522 1.00 65.62 102 ALA A C 1
ATOM 799 O O . ALA A 1 102 ? -7.289 -16.344 -10.256 1.00 65.62 102 ALA A O 1
ATOM 800 N N . VAL A 1 103 ? -8.012 -14.256 -9.877 1.00 55.72 103 VAL A N 1
ATOM 801 C CA . VAL A 1 103 ? -7.044 -13.969 -8.806 1.00 55.72 103 VAL A CA 1
ATOM 802 C C . VAL A 1 103 ? -7.243 -14.906 -7.606 1.00 55.72 103 VAL A C 1
ATOM 804 O O . VAL A 1 103 ? -6.271 -15.419 -7.052 1.00 55.72 103 VAL A O 1
ATOM 807 N N . ARG A 1 104 ? -8.495 -15.184 -7.209 1.00 58.38 104 ARG A N 1
ATOM 808 C CA . ARG A 1 104 ? -8.810 -16.140 -6.130 1.00 58.38 104 ARG A CA 1
ATOM 809 C C . ARG A 1 104 ? -8.432 -17.579 -6.475 1.00 58.38 104 ARG A C 1
ATOM 811 O O . ARG A 1 104 ? -7.966 -18.300 -5.590 1.00 58.38 104 ARG A O 1
ATOM 818 N N . GLU A 1 105 ? -8.657 -18.002 -7.714 1.00 72.31 105 GLU A N 1
ATOM 819 C CA . GLU A 1 105 ? -8.282 -19.335 -8.196 1.00 72.31 105 GLU A CA 1
ATOM 820 C C . GLU A 1 105 ? -6.756 -19.501 -8.196 1.00 72.31 105 GLU A C 1
ATOM 822 O O . GLU A 1 105 ? -6.252 -20.458 -7.607 1.00 72.31 105 GLU A O 1
ATOM 827 N N . TRP A 1 106 ? -6.017 -18.512 -8.708 1.00 71.62 106 TRP A N 1
ATOM 828 C CA . TRP A 1 106 ? -4.551 -18.471 -8.653 1.00 71.62 106 TRP A CA 1
ATOM 829 C C . TRP A 1 106 ? -4.001 -18.462 -7.216 1.00 71.62 106 TRP A C 1
ATOM 831 O O . TRP A 1 106 ? -3.107 -19.235 -6.877 1.00 71.62 106 TRP A O 1
ATOM 841 N N . ALA A 1 107 ? -4.562 -17.652 -6.315 1.00 60.56 107 ALA A N 1
ATOM 842 C CA . ALA A 1 107 ? -4.115 -17.616 -4.920 1.00 60.56 107 ALA A CA 1
ATOM 843 C C . ALA A 1 107 ? -4.354 -18.953 -4.192 1.00 60.56 107 ALA A C 1
ATOM 845 O O . ALA A 1 107 ? -3.600 -19.327 -3.292 1.00 60.56 107 ALA A O 1
ATOM 846 N N . SER A 1 108 ? -5.393 -19.691 -4.589 1.00 70.38 108 SER A N 1
ATOM 847 C CA . SER A 1 108 ? -5.724 -20.996 -4.010 1.00 70.38 108 SER A CA 1
ATOM 848 C C . SER A 1 108 ? -4.773 -22.110 -4.456 1.00 70.38 108 SER A C 1
ATOM 850 O O . SER A 1 108 ? -4.697 -23.125 -3.765 1.00 70.38 108 SER A O 1
ATOM 852 N N . SER A 1 109 ? -4.029 -21.928 -5.556 1.00 76.56 109 SER A N 1
ATOM 853 C CA . SER A 1 109 ? -3.031 -22.898 -6.026 1.00 76.56 109 SER A CA 1
ATOM 854 C C . SER A 1 109 ? -1.661 -22.760 -5.353 1.00 76.56 109 SER A C 1
ATOM 856 O O . SER A 1 109 ? -0.788 -23.596 -5.580 1.00 76.56 109 SER A O 1
ATOM 858 N N . LEU A 1 110 ? -1.437 -21.723 -4.539 1.00 71.50 110 LEU A N 1
ATOM 859 C CA . LEU A 1 110 ? -0.148 -21.496 -3.882 1.00 71.50 110 LEU A CA 1
ATOM 860 C C . LEU A 1 110 ? 0.010 -22.351 -2.606 1.00 71.50 110 LEU A C 1
ATOM 862 O O . LEU A 1 110 ? -0.952 -22.531 -1.850 1.00 71.50 110 LEU A O 1
ATOM 866 N N . PRO A 1 111 ? 1.225 -22.862 -2.320 1.00 68.50 111 PRO A N 1
ATOM 867 C CA . PRO A 1 111 ? 1.482 -23.672 -1.135 1.00 68.50 111 PRO A CA 1
ATOM 868 C C . PRO A 1 111 ? 1.258 -22.867 0.151 1.00 68.50 111 PRO A C 1
ATOM 870 O O . PRO A 1 111 ? 1.781 -21.767 0.330 1.00 68.50 111 PRO A O 1
ATOM 873 N N . ARG A 1 112 ? 0.476 -23.435 1.074 1.00 64.38 112 ARG A N 1
ATOM 874 C CA . ARG A 1 112 ? 0.207 -22.830 2.384 1.00 64.38 112 ARG A CA 1
ATOM 875 C C . ARG A 1 112 ? 1.362 -23.121 3.350 1.00 64.38 112 ARG A C 1
ATOM 877 O O . ARG A 1 112 ? 1.800 -24.270 3.414 1.00 64.38 112 ARG A O 1
ATOM 884 N N . PRO A 1 113 ? 1.815 -22.147 4.158 1.00 47.69 113 PRO A N 1
ATOM 885 C CA . PRO A 1 113 ? 2.755 -22.429 5.233 1.00 47.69 113 PRO A CA 1
ATOM 886 C C . PRO A 1 113 ? 2.107 -23.356 6.268 1.00 47.69 113 PRO A C 1
ATOM 888 O O . PRO A 1 113 ? 0.962 -23.139 6.676 1.00 47.69 113 PRO A O 1
ATOM 891 N N . ALA A 1 114 ? 2.841 -24.378 6.709 1.00 55.50 114 ALA A N 1
ATOM 892 C CA . ALA A 1 114 ? 2.415 -25.210 7.826 1.00 55.50 114 ALA A CA 1
ATOM 893 C C . ALA A 1 114 ? 2.335 -24.354 9.099 1.00 55.50 114 ALA A C 1
ATOM 895 O O . ALA A 1 114 ? 3.251 -23.581 9.393 1.00 55.50 114 ALA A O 1
ATOM 896 N N . LYS A 1 115 ? 1.231 -24.483 9.844 1.00 49.72 115 LYS A N 1
ATOM 897 C CA . LYS A 1 115 ? 1.085 -23.844 11.156 1.00 49.72 115 LYS A CA 1
ATOM 898 C C . LYS A 1 115 ? 2.209 -24.353 12.067 1.00 49.72 115 LYS A C 1
ATOM 900 O O 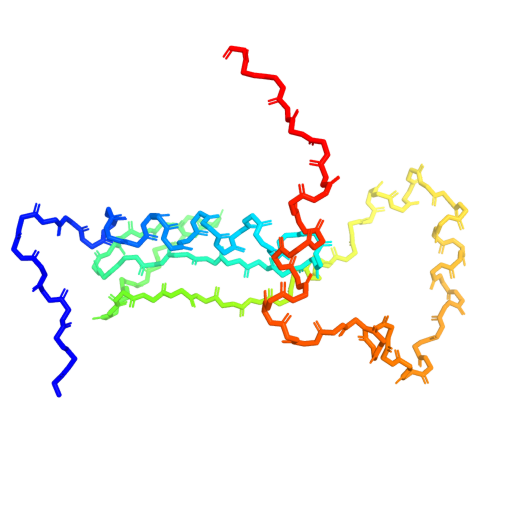. LYS A 1 115 ? 2.291 -25.558 12.295 1.00 49.72 115 LYS A O 1
ATOM 905 N N . ARG A 1 116 ? 3.065 -23.442 12.533 1.00 41.28 116 ARG A N 1
ATOM 906 C CA . ARG A 1 116 ? 3.890 -23.651 13.727 1.00 41.28 116 ARG A CA 1
ATOM 907 C C . ARG A 1 116 ? 3.070 -23.329 14.963 1.00 41.28 116 ARG A C 1
ATOM 909 O O . ARG A 1 116 ? 2.243 -22.392 14.868 1.00 41.28 116 ARG A O 1
#

Secondary structure (DSSP, 8-state):
------TTS-HHHHHHHHHHHHHHHHTTTTEEE--B-TT--EE-TTSPEEPPPSS-B--EEE------HHHHHT-HHHHHHHHT-------TTTTS---HHHHHHHHHTSPPPPP-

Solvent-accessible surface area (backbone atoms only — not comparable to full-atom values): 7510 Å² total; per-residue (Å²): 134,84,91,74,87,54,90,95,56,55,65,61,60,68,47,44,59,60,48,51,54,50,36,67,72,29,43,86,79,37,33,40,65,49,77,45,42,50,67,47,79,47,66,45,99,86,69,47,76,45,82,49,40,96,54,65,50,70,54,77,41,77,49,75,65,75,82,57,67,70,60,37,71,76,32,58,70,59,41,56,53,56,75,72,59,72,90,84,79,74,67,88,56,76,84,55,71,89,46,69,65,60,50,51,56,57,62,67,71,53,87,76,81,78,87,126

Radius of gyration: 19.57 Å; Cα contacts (8 Å, |Δi|>4): 80; chains: 1; bounding box: 51×41×43 Å

Foldseek 3Di:
DPPDDDPPDAQCRVVPVVQVVCCVLCVVVQKHKDWAAAPDWDADPVRHIDPHDNHTDIDIDRNPDPPPVVVCVVVVVVVVVVVPDDCPVDDPCPPPDPDPVSSVVVVVPDDDDDDD

Sequence (116 aa):
MLRGHCEGADHRELMAWPHWALKHLYAPVGVMFGKFPQGAVESGQRGQRIPPPPFSFLPVRAGVRPLDPRFLETTPDLAAALAVSADDGRDVFEHIPCEWKAVREWASSLPRPAKR